Protein AF-A0A7S2CPC9-F1 (afdb_monomer)

Secondary structure (DSSP, 8-state):
---HHHHHHHHHHTT-HHHHHHHHHT-PPSSTT-HHHHHHHHHHHHHHHHHHHHHTGGG--S--TT--HHHHHHHHHHHH-HHHHHT--HHHHHHHHHHHHHSSSEEEESS-TTSS-EEEE-HHHHHHHHHHHHHTT-HHHHHHHHHHHTSS-HHHHHHHGGGSPPP-

Sequence (168 aa):
CGTQEQYAMMACAAGNLSGYAQLKMLEKPRGEGNLLHRTIHELHHDMLAQYCFNMGHCADERVGEGMTLAQGEEMCDQEFGHQTWASFTEQDMEMARFLSGVDGTLKLNMLSPKGLASVKLGRPSAKVIGKMSCAEGHYHCDVYMCKANYCKDESYWKKYHHRLPKQP

Structure (mmCIF, N/CA/C/O backbone):
data_AF-A0A7S2CPC9-F1
#
_entry.id   AF-A0A7S2CPC9-F1
#
loop_
_atom_site.group_PDB
_atom_site.id
_atom_site.type_symbol
_atom_site.label_atom_id
_atom_site.label_alt_id
_atom_site.label_comp_id
_atom_site.label_asym_id
_atom_site.label_entity_id
_atom_site.label_seq_id
_atom_site.pdbx_PDB_ins_code
_atom_site.Cartn_x
_atom_site.Cartn_y
_atom_site.Cartn_z
_atom_site.occupancy
_atom_site.B_iso_or_equiv
_atom_site.auth_seq_id
_atom_site.auth_comp_id
_atom_site.auth_asym_id
_atom_site.auth_atom_id
_atom_site.pdbx_PDB_model_num
ATOM 1 N N . CYS A 1 1 ? -19.745 2.747 -18.048 1.00 75.00 1 CYS A N 1
ATOM 2 C CA . CYS A 1 1 ? -18.681 1.725 -17.958 1.00 75.00 1 CYS A CA 1
ATOM 3 C C . CYS A 1 1 ? -17.729 2.121 -16.840 1.00 75.00 1 CYS A C 1
ATOM 5 O O . CYS A 1 1 ? -17.350 3.287 -16.821 1.00 75.00 1 CYS A O 1
ATOM 7 N N . GLY A 1 2 ? -17.399 1.211 -15.919 1.00 83.62 2 GLY A N 1
ATOM 8 C CA . GLY A 1 2 ? -16.440 1.488 -14.844 1.00 83.62 2 GLY A CA 1
ATOM 9 C C . GLY A 1 2 ? -14.982 1.412 -15.312 1.00 83.62 2 GLY A C 1
ATOM 10 O O . GLY A 1 2 ? -14.692 0.792 -16.339 1.00 83.62 2 GLY A O 1
ATOM 11 N N . THR A 1 3 ? -14.073 2.052 -14.577 1.00 88.94 3 THR A N 1
ATOM 12 C CA . THR A 1 3 ? -12.620 1.892 -14.730 1.00 88.94 3 THR A CA 1
ATOM 13 C C . THR A 1 3 ? -12.146 0.591 -14.077 1.00 88.94 3 THR A C 1
ATOM 15 O O . THR A 1 3 ? -12.840 0.013 -13.243 1.00 88.94 3 THR A O 1
ATOM 18 N N . GLN A 1 4 ? -10.947 0.125 -14.435 1.00 89.62 4 GLN A N 1
ATOM 19 C CA . GLN A 1 4 ? -10.331 -1.047 -13.804 1.00 89.62 4 GLN A CA 1
ATOM 20 C C . GLN A 1 4 ? -10.165 -0.867 -12.292 1.00 89.62 4 GLN A C 1
ATOM 22 O O . GLN A 1 4 ? -10.486 -1.781 -11.538 1.00 89.62 4 GLN A O 1
ATOM 27 N N . GLU A 1 5 ? -9.787 0.338 -11.862 1.00 89.38 5 GLU A N 1
ATOM 28 C CA . GLU A 1 5 ? -9.743 0.706 -10.447 1.00 89.38 5 GLU A CA 1
ATOM 29 C C . GLU A 1 5 ? -11.108 0.546 -9.774 1.00 89.38 5 GLU A C 1
ATOM 31 O O . GLU A 1 5 ? -11.216 -0.092 -8.733 1.00 89.38 5 GLU A O 1
ATOM 36 N N . GLN A 1 6 ? -12.182 1.041 -10.398 1.00 92.69 6 GLN A N 1
ATOM 37 C CA . GLN A 1 6 ? -13.534 0.886 -9.856 1.00 92.69 6 GLN A CA 1
ATOM 38 C C . GLN A 1 6 ? -13.932 -0.590 -9.737 1.00 92.69 6 GLN A C 1
ATOM 40 O O . GLN A 1 6 ? -14.548 -0.973 -8.745 1.00 92.69 6 GLN A O 1
ATOM 45 N N . TYR A 1 7 ? -13.564 -1.438 -10.704 1.00 95.38 7 TYR A N 1
ATOM 46 C CA . TYR A 1 7 ? -13.812 -2.880 -10.604 1.00 95.38 7 TYR A CA 1
ATOM 47 C C . TYR A 1 7 ? -13.001 -3.542 -9.491 1.00 95.38 7 TYR A C 1
ATOM 49 O O . TYR A 1 7 ? -13.546 -4.389 -8.785 1.00 95.38 7 TYR A O 1
ATOM 57 N N . ALA A 1 8 ? -11.739 -3.146 -9.301 1.00 95.56 8 ALA A N 1
ATOM 58 C CA . ALA A 1 8 ? -10.935 -3.629 -8.186 1.00 95.56 8 ALA A CA 1
ATOM 59 C C . ALA A 1 8 ? -11.602 -3.253 -6.856 1.00 95.56 8 ALA A C 1
ATOM 61 O O . ALA A 1 8 ? -11.873 -4.131 -6.039 1.00 95.56 8 ALA A O 1
ATOM 62 N N . MET A 1 9 ? -11.965 -1.982 -6.674 1.00 95.44 9 MET A N 1
ATOM 63 C CA . MET A 1 9 ? -12.617 -1.498 -5.452 1.00 95.44 9 MET A CA 1
ATOM 64 C C . MET A 1 9 ? -13.954 -2.198 -5.183 1.00 95.44 9 MET A C 1
ATOM 66 O O . MET A 1 9 ? -14.235 -2.567 -4.047 1.00 95.44 9 MET A O 1
ATOM 70 N N . MET A 1 10 ? -14.751 -2.476 -6.218 1.00 96.12 10 MET A N 1
ATOM 71 C CA . MET A 1 10 ? -15.973 -3.276 -6.066 1.00 96.12 10 MET A CA 1
ATOM 72 C C . MET A 1 10 ? -15.681 -4.723 -5.644 1.00 96.12 10 MET A C 1
ATOM 74 O O . MET A 1 10 ? -16.416 -5.269 -4.824 1.00 96.12 10 MET A O 1
ATOM 78 N N . ALA A 1 11 ? -14.616 -5.347 -6.161 1.00 97.25 11 ALA A N 1
ATOM 79 C CA . ALA A 1 11 ? -14.205 -6.683 -5.727 1.00 97.25 11 ALA A CA 1
ATOM 80 C C . ALA A 1 11 ? -13.770 -6.687 -4.253 1.00 97.25 11 ALA A C 1
ATOM 82 O O . ALA A 1 11 ? -14.206 -7.549 -3.492 1.00 97.25 11 ALA A O 1
ATOM 83 N N . CYS A 1 12 ? -12.989 -5.685 -3.846 1.00 97.81 12 CYS A N 1
ATOM 84 C CA . CYS A 1 12 ? -12.591 -5.456 -2.459 1.00 97.81 12 CYS A CA 1
ATOM 85 C C . CYS A 1 12 ? -13.812 -5.306 -1.535 1.00 97.81 12 CYS A C 1
ATOM 87 O O . CYS A 1 12 ? -13.959 -6.065 -0.583 1.00 97.81 12 CYS A O 1
ATOM 89 N N . ALA A 1 13 ? -14.751 -4.416 -1.875 1.00 96.56 13 ALA A N 1
ATOM 90 C CA . ALA A 1 13 ? -15.971 -4.196 -1.094 1.00 96.56 13 ALA A CA 1
ATOM 91 C C . ALA A 1 13 ? -16.872 -5.443 -1.000 1.00 96.56 13 ALA A C 1
ATOM 93 O O . ALA A 1 13 ? -17.597 -5.613 -0.021 1.00 96.56 13 ALA A O 1
ATOM 94 N N . ALA A 1 14 ? -16.820 -6.328 -1.999 1.00 97.12 14 ALA A N 1
ATOM 95 C CA . ALA A 1 14 ? -17.521 -7.611 -1.994 1.00 97.12 14 ALA A CA 1
ATOM 96 C C . ALA A 1 14 ? -16.785 -8.721 -1.210 1.00 97.12 14 ALA A C 1
ATOM 98 O O . ALA A 1 14 ? -17.246 -9.862 -1.205 1.00 97.12 14 ALA A O 1
ATOM 99 N N . GLY A 1 15 ? -15.636 -8.423 -0.592 1.00 96.94 15 GLY A N 1
ATOM 100 C CA . GLY A 1 15 ? -14.794 -9.392 0.116 1.00 96.94 15 GLY A CA 1
ATOM 101 C C . GLY A 1 15 ? -14.006 -10.337 -0.800 1.00 96.94 15 GLY A C 1
ATOM 102 O O . GLY A 1 15 ? -13.423 -11.307 -0.320 1.00 96.94 15 GLY A O 1
ATOM 103 N N . ASN A 1 16 ? -13.978 -10.074 -2.112 1.00 98.06 16 ASN A N 1
ATOM 104 C CA . ASN A 1 16 ? -13.206 -10.830 -3.100 1.00 98.06 16 ASN A CA 1
ATOM 105 C C . ASN A 1 16 ? -11.793 -10.234 -3.226 1.00 98.06 16 ASN A C 1
ATOM 107 O O . ASN A 1 16 ? -11.491 -9.468 -4.153 1.00 98.06 16 ASN A O 1
ATOM 111 N N . LEU A 1 17 ? -10.926 -10.569 -2.267 1.00 97.75 17 LEU A N 1
ATOM 112 C CA . LEU A 1 17 ? -9.604 -9.951 -2.139 1.00 97.75 17 LEU A CA 1
ATOM 113 C C . LEU A 1 17 ? -8.627 -10.437 -3.214 1.00 97.75 17 LEU A C 1
ATOM 115 O O . LEU A 1 17 ? -7.820 -9.651 -3.719 1.00 97.75 17 LEU A O 1
ATOM 119 N N . SER A 1 18 ? -8.721 -11.702 -3.628 1.00 97.81 18 SER A N 1
ATOM 120 C CA . SER A 1 18 ? -7.983 -12.204 -4.794 1.00 97.81 18 SER A CA 1
ATOM 121 C C . SER A 1 18 ? -8.404 -11.506 -6.081 1.00 97.81 18 SER A C 1
ATOM 123 O O . SER A 1 18 ? -7.534 -11.155 -6.878 1.00 97.81 18 SER A O 1
ATOM 125 N N . GLY A 1 19 ? -9.699 -11.239 -6.266 1.00 97.38 19 GLY A N 1
ATOM 126 C CA . GLY A 1 19 ? -10.206 -10.445 -7.384 1.00 97.38 19 GLY A CA 1
ATOM 127 C C . GLY A 1 19 ? -9.632 -9.028 -7.395 1.00 97.38 19 GLY A C 1
ATOM 128 O O . GLY A 1 19 ? -9.135 -8.586 -8.432 1.00 97.38 19 GLY A O 1
ATOM 129 N N . TYR A 1 20 ? -9.614 -8.347 -6.241 1.00 97.00 20 TYR A N 1
ATOM 130 C CA . TYR A 1 20 ? -8.941 -7.050 -6.090 1.00 97.00 20 TYR A CA 1
ATOM 131 C C . TYR A 1 20 ? -7.464 -7.137 -6.498 1.00 97.00 20 TYR A C 1
ATOM 133 O O . TYR A 1 20 ? -7.011 -6.390 -7.366 1.00 97.00 20 TYR A O 1
ATOM 141 N N . ALA A 1 21 ? -6.724 -8.094 -5.929 1.00 96.31 21 ALA A N 1
ATOM 142 C CA . ALA A 1 21 ? -5.299 -8.263 -6.188 1.00 96.31 21 ALA A CA 1
ATOM 143 C C . ALA A 1 21 ? -4.999 -8.537 -7.670 1.00 96.31 21 ALA A C 1
ATOM 145 O O . ALA A 1 21 ? -4.066 -7.957 -8.222 1.00 96.31 21 ALA A O 1
ATOM 146 N N . GLN A 1 22 ? -5.797 -9.378 -8.332 1.00 95.12 22 GLN A N 1
ATOM 147 C CA . GLN A 1 22 ? -5.655 -9.656 -9.763 1.00 95.12 22 GLN A CA 1
ATOM 148 C C . GLN A 1 22 ? -5.944 -8.413 -10.605 1.00 95.12 22 GLN A C 1
ATOM 150 O O . GLN A 1 22 ? -5.154 -8.073 -11.482 1.00 95.12 22 GLN A O 1
ATOM 155 N N . LEU A 1 23 ? -7.043 -7.704 -10.329 1.00 94.44 23 LEU A N 1
ATOM 156 C CA . LEU A 1 23 ? -7.428 -6.518 -11.093 1.00 94.44 23 LEU A CA 1
ATOM 157 C C . LEU A 1 23 ? -6.398 -5.391 -10.968 1.00 94.44 23 LEU A C 1
ATOM 159 O O . LEU A 1 23 ? -6.105 -4.753 -11.975 1.00 94.44 23 LEU A O 1
ATOM 163 N N . LYS A 1 24 ? -5.789 -5.191 -9.793 1.00 92.25 24 LYS A N 1
ATOM 164 C CA . LYS A 1 24 ? -4.705 -4.208 -9.613 1.00 92.25 24 LYS A CA 1
ATOM 165 C C . LYS A 1 24 ? -3.430 -4.591 -10.374 1.00 92.25 24 LYS A C 1
ATOM 167 O O . LYS A 1 24 ? -2.756 -3.720 -10.906 1.00 92.25 24 LYS A O 1
ATOM 172 N N . MET A 1 25 ? -3.111 -5.883 -10.480 1.00 89.44 25 MET A N 1
ATOM 173 C CA . MET A 1 25 ? -1.917 -6.351 -11.207 1.00 89.44 25 MET A CA 1
ATOM 174 C C . MET A 1 25 ? -2.108 -6.431 -12.724 1.00 89.44 25 MET A C 1
ATOM 176 O O . MET A 1 25 ? -1.136 -6.408 -13.473 1.00 89.44 25 MET A O 1
ATOM 180 N N . LEU A 1 26 ? -3.352 -6.532 -13.189 1.00 86.81 26 LEU A N 1
ATOM 181 C CA . LEU A 1 26 ? -3.689 -6.524 -14.611 1.00 86.81 26 LEU A CA 1
ATOM 182 C C . LEU A 1 26 ? -3.733 -5.111 -15.201 1.00 86.81 26 LEU A C 1
ATOM 184 O O . LEU A 1 26 ? -4.070 -4.970 -16.379 1.00 86.81 26 LEU A O 1
ATOM 188 N N . GLU A 1 27 ? -3.499 -4.059 -14.410 1.00 78.69 27 GLU A N 1
ATOM 189 C CA . GLU A 1 27 ? -3.591 -2.679 -14.884 1.00 78.69 27 GLU A CA 1
ATOM 190 C C . GLU A 1 27 ? -2.439 -2.385 -15.843 1.00 78.69 27 GLU A C 1
ATOM 192 O O . GLU A 1 27 ? -1.339 -1.984 -15.471 1.00 78.69 27 GLU A O 1
ATOM 197 N N . LYS A 1 28 ? -2.697 -2.618 -17.129 1.00 69.06 28 LYS A N 1
ATOM 198 C CA . LYS A 1 28 ? -1.735 -2.313 -18.175 1.00 69.06 28 LYS A CA 1
ATOM 199 C C . LYS A 1 28 ? -1.715 -0.808 -18.433 1.00 69.06 28 LYS A C 1
ATOM 201 O O . LYS A 1 28 ? -2.781 -0.196 -18.564 1.00 69.06 28 LYS A O 1
ATOM 206 N N . PRO A 1 29 ? -0.536 -0.193 -18.607 1.00 64.62 29 PRO A N 1
ATOM 207 C CA . PRO A 1 29 ? -0.471 1.210 -18.973 1.00 64.62 29 PRO A CA 1
ATOM 208 C C . PRO A 1 29 ? -1.126 1.413 -20.347 1.00 64.62 29 PRO A C 1
ATOM 210 O O . PRO A 1 29 ? -0.844 0.680 -21.300 1.00 64.62 29 PRO A O 1
ATOM 213 N N . ARG A 1 30 ? -1.998 2.423 -20.475 1.00 58.91 30 ARG A N 1
ATOM 214 C CA . ARG A 1 30 ? -2.554 2.817 -21.781 1.00 58.91 30 ARG A CA 1
ATOM 215 C C . ARG A 1 30 ? -1.400 3.228 -22.699 1.00 58.91 30 ARG A C 1
ATOM 217 O O . ARG A 1 30 ? -0.689 4.166 -22.379 1.00 58.91 30 ARG A O 1
ATOM 224 N N . GLY A 1 31 ? -1.226 2.557 -23.838 1.00 59.69 31 GLY A N 1
ATOM 225 C CA . GLY A 1 31 ? -0.127 2.844 -24.773 1.00 59.69 31 GLY A CA 1
ATOM 226 C C . GLY A 1 31 ? 1.031 1.845 -24.706 1.00 59.69 31 GLY A C 1
ATOM 227 O O . GLY A 1 31 ? 2.199 2.244 -24.679 1.00 59.69 31 GLY A O 1
ATOM 228 N N . GLU A 1 32 ? 0.707 0.546 -24.690 1.00 54.94 32 GLU A N 1
ATOM 229 C CA . GLU A 1 32 ? 1.673 -0.545 -24.855 1.00 54.94 32 GLU A CA 1
ATOM 230 C C . GLU A 1 32 ? 2.595 -0.262 -26.059 1.00 54.94 32 GLU A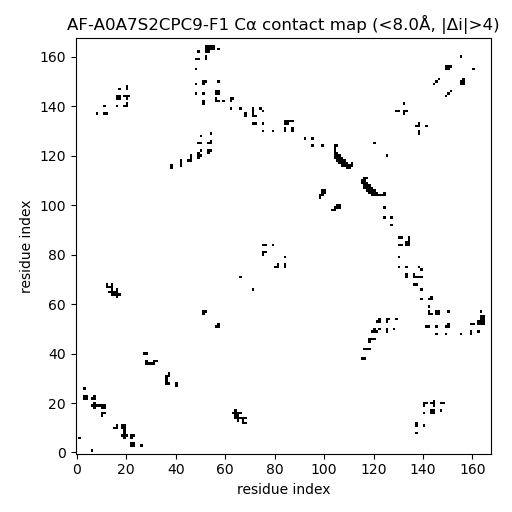 C 1
ATOM 232 O O . GLU A 1 32 ? 2.158 -0.240 -27.205 1.00 54.94 32 GLU A O 1
ATOM 237 N N . GLY A 1 33 ? 3.879 0.001 -25.793 1.00 66.06 33 GLY A N 1
ATOM 238 C CA . GLY A 1 33 ? 4.897 0.235 -26.828 1.00 66.06 33 GLY A CA 1
ATOM 239 C C . GLY A 1 33 ? 5.803 1.442 -26.583 1.00 66.06 33 GLY A C 1
ATOM 240 O O . GLY A 1 33 ? 6.933 1.451 -27.063 1.00 66.06 33 GLY A O 1
ATOM 241 N N . ASN A 1 34 ? 5.369 2.424 -25.787 1.00 78.31 34 ASN A N 1
ATOM 242 C CA . ASN A 1 34 ? 6.217 3.558 -25.413 1.00 78.31 34 ASN A CA 1
ATOM 243 C C . ASN A 1 34 ? 7.101 3.208 -24.199 1.00 78.31 34 ASN A C 1
ATOM 245 O O . ASN A 1 34 ? 6.599 2.762 -23.165 1.00 78.31 34 ASN A O 1
ATOM 249 N N . LEU A 1 35 ? 8.410 3.461 -24.312 1.00 80.56 35 LEU A N 1
ATOM 250 C CA . LEU A 1 35 ? 9.392 3.308 -23.234 1.00 80.56 35 LEU A CA 1
ATOM 251 C C . LEU A 1 35 ? 8.962 4.023 -21.943 1.00 80.56 35 LEU A C 1
ATOM 253 O O . LEU A 1 35 ? 9.034 3.430 -20.872 1.00 80.56 35 LEU A O 1
ATOM 257 N N . LEU A 1 36 ? 8.431 5.246 -22.047 1.00 79.38 36 LEU A N 1
ATOM 258 C CA . LEU A 1 36 ? 7.975 6.031 -20.898 1.00 79.38 36 LEU A CA 1
ATOM 259 C C . LEU A 1 36 ? 6.864 5.318 -20.113 1.00 79.38 36 LEU A C 1
ATOM 261 O O . LEU A 1 36 ? 6.893 5.299 -18.887 1.00 79.38 36 LEU A O 1
ATOM 265 N N . HIS A 1 37 ? 5.912 4.693 -20.809 1.00 79.25 37 HIS A N 1
ATOM 266 C CA . HIS A 1 37 ? 4.812 3.972 -20.163 1.00 79.25 37 HIS A CA 1
ATOM 267 C C . HIS A 1 37 ? 5.307 2.728 -19.423 1.00 79.25 37 HIS A C 1
ATOM 269 O O . HIS A 1 37 ? 4.849 2.456 -18.315 1.00 79.25 37 HIS A O 1
ATOM 275 N N . ARG A 1 38 ? 6.281 2.007 -19.995 1.00 79.44 38 ARG A N 1
ATOM 276 C CA . ARG A 1 38 ? 6.925 0.872 -19.316 1.00 79.44 38 ARG A CA 1
ATOM 277 C C . ARG A 1 38 ? 7.672 1.325 -18.067 1.00 79.44 38 ARG A C 1
ATOM 279 O O . ARG A 1 38 ? 7.490 0.732 -17.012 1.00 79.44 38 ARG A O 1
ATOM 286 N N . THR A 1 39 ? 8.436 2.412 -18.161 1.00 82.00 39 THR A N 1
ATOM 287 C CA . THR A 1 39 ? 9.159 2.967 -17.010 1.00 82.00 39 THR A CA 1
ATOM 288 C C . THR A 1 39 ? 8.207 3.407 -15.898 1.00 82.00 39 THR A C 1
ATOM 290 O O . THR A 1 39 ? 8.446 3.085 -14.740 1.00 82.00 39 THR A O 1
ATOM 293 N N . ILE A 1 40 ? 7.108 4.097 -16.218 1.00 82.62 40 ILE A N 1
ATOM 294 C CA . ILE A 1 40 ? 6.112 4.505 -15.212 1.00 82.62 40 ILE A CA 1
ATOM 295 C C . ILE A 1 40 ? 5.478 3.282 -14.538 1.00 82.62 40 ILE A C 1
ATOM 297 O O . ILE A 1 40 ? 5.322 3.270 -13.320 1.00 82.62 40 ILE A O 1
ATOM 301 N N . HIS A 1 41 ? 5.158 2.244 -15.309 1.00 84.06 41 HIS A N 1
ATOM 302 C CA . HIS A 1 41 ? 4.603 1.000 -14.781 1.00 84.06 41 HIS A CA 1
ATOM 303 C C . HIS A 1 41 ? 5.585 0.274 -13.843 1.00 84.06 41 HIS A C 1
ATOM 305 O O . HIS A 1 41 ? 5.213 -0.130 -12.743 1.00 84.06 41 HIS A O 1
ATOM 311 N N . GLU A 1 42 ? 6.862 0.169 -14.219 1.00 85.81 42 GLU A N 1
ATOM 312 C CA . GLU A 1 42 ? 7.903 -0.401 -13.351 1.00 85.81 42 GLU A CA 1
ATOM 313 C C . GLU A 1 42 ? 8.077 0.401 -12.055 1.00 85.81 42 GLU A C 1
ATOM 315 O O . GLU A 1 42 ? 8.149 -0.181 -10.973 1.00 85.81 42 GLU A O 1
ATOM 320 N N . LEU A 1 43 ? 8.090 1.736 -12.144 1.00 86.31 43 LEU A N 1
ATOM 321 C CA . LEU A 1 43 ? 8.138 2.612 -10.973 1.00 86.31 43 LEU A CA 1
ATOM 322 C C . LEU A 1 43 ? 6.925 2.412 -10.066 1.00 86.31 43 LEU A C 1
ATOM 324 O O . LEU A 1 43 ? 7.075 2.390 -8.847 1.00 86.31 43 LEU A O 1
ATOM 328 N N . HIS A 1 44 ? 5.737 2.252 -10.645 1.00 87.44 44 HIS A N 1
ATOM 329 C CA . HIS A 1 44 ? 4.518 2.013 -9.886 1.00 87.44 44 HIS A CA 1
ATOM 330 C C . HIS A 1 44 ? 4.618 0.724 -9.060 1.00 87.44 44 HIS A C 1
ATOM 332 O O . HIS A 1 44 ? 4.429 0.766 -7.843 1.00 87.44 44 HIS A O 1
ATOM 338 N N . HIS A 1 45 ? 5.019 -0.394 -9.673 1.00 91.19 45 HIS A N 1
ATOM 339 C CA . HIS A 1 45 ? 5.231 -1.647 -8.942 1.00 91.19 45 HIS A CA 1
ATOM 340 C C . HIS A 1 45 ? 6.351 -1.542 -7.901 1.00 91.19 45 HIS A C 1
ATOM 342 O O . HIS A 1 45 ? 6.228 -2.079 -6.801 1.00 91.19 45 HIS A O 1
ATOM 348 N N . ASP A 1 46 ? 7.433 -0.823 -8.205 1.00 91.94 46 ASP A N 1
ATOM 349 C CA . ASP A 1 46 ? 8.530 -0.622 -7.257 1.00 91.94 46 ASP A CA 1
ATOM 350 C C . ASP A 1 46 ? 8.110 0.228 -6.045 1.00 91.94 46 ASP A C 1
ATOM 352 O O . ASP A 1 46 ? 8.593 0.016 -4.929 1.00 91.94 46 ASP A O 1
ATOM 356 N N . MET A 1 47 ? 7.192 1.177 -6.244 1.00 92.25 47 MET A N 1
ATOM 357 C CA . MET A 1 47 ? 6.577 1.961 -5.175 1.00 92.25 47 MET A CA 1
ATOM 358 C C . MET A 1 47 ? 5.613 1.111 -4.339 1.00 92.25 47 MET A C 1
ATOM 360 O O . MET A 1 47 ? 5.704 1.147 -3.111 1.00 92.25 47 MET A O 1
ATOM 364 N N . LEU A 1 48 ? 4.737 0.323 -4.979 1.00 94.25 48 LEU A N 1
ATOM 365 C CA . LEU A 1 48 ? 3.802 -0.575 -4.292 1.00 94.25 48 LEU A CA 1
ATOM 366 C C . LEU A 1 48 ? 4.537 -1.625 -3.457 1.00 94.25 48 LEU A C 1
ATOM 368 O O . LEU A 1 48 ? 4.206 -1.814 -2.290 1.00 94.25 48 LEU A O 1
ATOM 372 N N . ALA A 1 49 ? 5.596 -2.234 -3.994 1.00 96.44 49 ALA A N 1
ATOM 373 C CA . ALA A 1 49 ? 6.434 -3.148 -3.229 1.00 96.44 49 ALA A CA 1
ATOM 374 C C . ALA A 1 49 ? 7.014 -2.446 -1.990 1.00 96.44 49 ALA A C 1
ATOM 376 O O . ALA A 1 49 ? 6.881 -2.939 -0.871 1.00 96.44 49 ALA A O 1
ATOM 377 N N . GLN A 1 50 ? 7.602 -1.254 -2.146 1.00 96.06 50 GLN A N 1
ATOM 378 C CA . GLN A 1 50 ? 8.110 -0.497 -0.997 1.00 96.06 50 GLN A CA 1
ATOM 379 C C . GLN A 1 50 ? 7.021 -0.195 0.036 1.00 96.06 50 GLN A C 1
ATOM 381 O O . GLN A 1 50 ? 7.304 -0.290 1.228 1.00 96.06 50 GLN A O 1
ATOM 386 N N . TYR A 1 51 ? 5.800 0.136 -0.390 1.00 96.12 51 TYR A N 1
ATOM 387 C CA . TYR A 1 51 ? 4.648 0.314 0.495 1.00 96.12 51 TYR A CA 1
ATOM 388 C C . TYR A 1 51 ? 4.350 -0.969 1.284 1.00 96.12 51 TYR A C 1
ATOM 390 O O . TYR A 1 51 ? 4.369 -0.924 2.515 1.00 96.12 51 TYR A O 1
ATOM 398 N N . CYS A 1 52 ? 4.227 -2.116 0.605 1.00 97.75 52 CYS A N 1
ATOM 399 C CA . CYS A 1 52 ? 3.987 -3.422 1.227 1.00 97.75 52 CYS A CA 1
ATOM 400 C C . CYS A 1 52 ? 5.008 -3.759 2.326 1.00 97.75 52 CYS A C 1
ATOM 402 O O . CYS A 1 52 ? 4.640 -4.147 3.435 1.00 97.75 52 CYS A O 1
ATOM 404 N N . PHE A 1 53 ? 6.304 -3.594 2.040 1.00 97.62 53 PHE A N 1
ATOM 405 C CA . PHE A 1 53 ? 7.362 -3.917 3.001 1.00 97.62 53 PHE A CA 1
ATOM 406 C C . PHE A 1 53 ? 7.495 -2.867 4.112 1.00 97.62 53 PHE A C 1
ATOM 408 O O . PHE A 1 53 ? 7.742 -3.229 5.259 1.00 97.62 53 PHE A O 1
ATOM 415 N N . ASN A 1 54 ? 7.322 -1.575 3.813 1.00 96.00 54 ASN A N 1
ATOM 416 C CA . ASN A 1 54 ? 7.409 -0.516 4.825 1.00 96.00 54 ASN A CA 1
ATOM 417 C C . ASN A 1 54 ? 6.255 -0.562 5.833 1.00 96.00 54 ASN A C 1
ATOM 419 O O . ASN A 1 54 ? 6.472 -0.201 6.990 1.00 96.00 54 ASN A O 1
ATOM 423 N N . MET A 1 55 ? 5.062 -0.972 5.392 1.00 96.12 55 MET A N 1
ATOM 424 C CA . MET A 1 55 ? 3.886 -1.112 6.251 1.00 96.12 55 MET A CA 1
ATOM 425 C C . MET A 1 55 ? 3.830 -2.443 7.000 1.00 96.12 55 MET A C 1
ATOM 427 O O . MET A 1 55 ? 3.035 -2.586 7.916 1.00 96.12 55 MET A O 1
ATOM 431 N N . GLY A 1 56 ? 4.691 -3.406 6.662 1.00 96.88 56 GLY A N 1
ATOM 432 C CA . GLY A 1 56 ? 4.697 -4.709 7.328 1.00 96.88 56 GLY A CA 1
ATOM 433 C C . GLY A 1 56 ? 3.622 -5.679 6.833 1.00 96.88 56 GLY A C 1
ATOM 434 O O . GLY A 1 56 ? 3.459 -6.737 7.432 1.00 96.88 56 GLY A O 1
ATOM 435 N N . HIS A 1 57 ? 2.961 -5.392 5.707 1.00 97.50 57 HIS A N 1
ATOM 436 C CA . HIS A 1 57 ? 1.871 -6.208 5.149 1.00 97.50 57 HIS A CA 1
ATOM 437 C C . HIS A 1 57 ? 2.268 -7.669 4.904 1.00 97.50 57 HIS A C 1
ATOM 439 O O . HIS A 1 57 ? 1.436 -8.565 4.993 1.00 97.50 57 HIS A O 1
ATOM 445 N N . CYS A 1 58 ? 3.549 -7.937 4.633 1.00 96.44 58 CYS A N 1
ATOM 446 C CA . CYS A 1 58 ? 4.043 -9.302 4.430 1.00 96.44 58 CYS A CA 1
ATOM 447 C C . CYS A 1 58 ? 4.028 -10.181 5.687 1.00 96.44 58 CYS A C 1
ATOM 449 O O . CYS A 1 58 ? 4.077 -11.400 5.552 1.00 96.44 58 CYS A O 1
ATOM 451 N N . ALA A 1 59 ? 3.989 -9.580 6.878 1.00 95.06 59 ALA A N 1
ATOM 452 C CA . ALA A 1 59 ? 3.923 -10.286 8.156 1.00 95.06 59 ALA A CA 1
ATOM 453 C C . ALA A 1 59 ? 2.514 -10.247 8.779 1.00 95.06 59 ALA A C 1
ATOM 455 O O . ALA A 1 59 ? 2.322 -10.763 9.875 1.00 95.06 59 ALA A O 1
ATOM 456 N N . ASP A 1 60 ? 1.538 -9.630 8.106 1.00 94.81 60 ASP A N 1
ATOM 457 C CA . ASP A 1 60 ? 0.179 -9.496 8.623 1.00 94.81 60 ASP A CA 1
ATOM 458 C C . ASP A 1 60 ? -0.662 -10.740 8.299 1.00 94.81 60 ASP A C 1
ATOM 460 O O . ASP A 1 60 ? -1.019 -11.016 7.148 1.00 94.81 60 ASP A O 1
ATOM 464 N N . GLU A 1 61 ? -0.987 -11.517 9.327 1.00 95.19 61 GLU A N 1
ATOM 465 C CA . GLU A 1 61 ? -1.783 -12.741 9.207 1.00 95.19 61 GLU A CA 1
ATOM 466 C C . GLU A 1 61 ? -3.294 -12.510 9.347 1.00 95.19 61 GLU A C 1
ATOM 468 O O . GLU A 1 61 ? -4.064 -13.426 9.071 1.00 95.19 61 GLU A O 1
ATOM 473 N N . ARG A 1 62 ? -3.739 -11.292 9.695 1.00 95.44 62 ARG A N 1
ATOM 474 C CA . ARG A 1 62 ? -5.159 -10.983 9.955 1.00 95.44 62 ARG A CA 1
ATOM 475 C C . ARG A 1 62 ? -6.033 -11.077 8.703 1.00 95.44 62 ARG A C 1
ATOM 477 O O . ARG A 1 62 ? -7.241 -11.256 8.811 1.00 95.44 62 ARG A O 1
ATOM 484 N N . VAL A 1 63 ? -5.426 -10.948 7.521 1.00 96.19 63 VAL A N 1
ATOM 485 C CA . VAL A 1 63 ? -6.148 -10.802 6.251 1.00 96.19 63 VAL A CA 1
ATOM 486 C C . VAL A 1 63 ? -6.312 -12.111 5.491 1.00 96.19 63 VAL A C 1
ATOM 488 O O . VAL A 1 63 ? -5.324 -12.802 5.207 1.00 96.19 63 VAL A O 1
ATOM 491 N N . GLY A 1 64 ? -7.555 -12.368 5.067 1.00 94.44 64 GLY A N 1
ATOM 492 C CA . GLY A 1 64 ? -7.972 -13.491 4.227 1.00 94.44 64 GLY A CA 1
ATOM 493 C C . GLY A 1 64 ? -9.225 -13.180 3.395 1.00 94.44 64 GLY A C 1
ATOM 494 O O . GLY A 1 64 ? -9.824 -12.115 3.529 1.00 94.44 64 GLY A O 1
ATOM 495 N N . GLU A 1 65 ? -9.601 -14.109 2.512 1.00 96.50 65 GLU A N 1
ATOM 496 C CA . GLU A 1 65 ? -10.806 -13.991 1.673 1.00 96.50 65 GLU A CA 1
ATOM 497 C C . GLU A 1 65 ? -12.085 -13.830 2.503 1.00 96.50 65 GLU A C 1
ATOM 499 O O . GLU A 1 65 ? -12.197 -14.377 3.601 1.00 96.50 65 GLU A O 1
ATOM 504 N N . GLY A 1 66 ? -13.069 -13.114 1.952 1.00 95.38 66 GLY A N 1
ATOM 505 C CA . GLY A 1 66 ? -14.357 -12.880 2.607 1.00 95.38 66 GLY A CA 1
ATOM 506 C C . GLY A 1 66 ? -14.315 -11.862 3.748 1.00 95.38 66 GLY A C 1
ATOM 507 O O . GLY A 1 66 ? -15.333 -11.677 4.413 1.00 95.38 66 GLY A O 1
ATOM 508 N N . MET A 1 67 ? -13.176 -11.195 3.978 1.00 96.56 67 MET A N 1
ATOM 509 C CA . MET A 1 67 ? -13.119 -10.060 4.898 1.00 96.56 67 MET A CA 1
ATOM 510 C C . MET A 1 67 ? -14.105 -8.970 4.482 1.00 96.56 67 MET A C 1
ATOM 512 O O . MET A 1 67 ? -14.241 -8.631 3.308 1.00 96.56 67 MET A O 1
ATOM 516 N N . THR A 1 68 ? -14.773 -8.412 5.483 1.00 96.31 68 THR A N 1
ATOM 517 C CA . THR A 1 68 ? -15.728 -7.314 5.331 1.00 96.31 68 THR A CA 1
ATOM 518 C C . THR A 1 68 ? -15.049 -5.958 5.504 1.00 96.31 68 THR A C 1
ATOM 520 O O . THR A 1 68 ? -13.991 -5.856 6.129 1.00 96.31 68 THR A O 1
ATOM 523 N N . LEU A 1 69 ? -15.708 -4.895 5.030 1.00 95.81 69 LEU A N 1
ATOM 524 C CA . LEU A 1 69 ? -15.268 -3.514 5.262 1.00 95.81 69 LEU A CA 1
ATOM 525 C C . LEU A 1 69 ? -15.080 -3.213 6.756 1.00 95.81 69 LEU A C 1
ATOM 527 O O . LEU A 1 69 ? -14.052 -2.662 7.124 1.00 95.81 69 LEU A O 1
ATOM 531 N N . ALA A 1 70 ? -16.001 -3.660 7.616 1.00 97.50 70 ALA A N 1
ATOM 532 C CA . ALA A 1 70 ? -15.914 -3.452 9.064 1.00 97.50 70 ALA A CA 1
ATOM 533 C C . ALA A 1 70 ? -14.658 -4.099 9.681 1.00 97.50 70 ALA A C 1
ATOM 535 O O . ALA A 1 70 ? -13.967 -3.478 10.481 1.00 97.50 70 ALA A O 1
ATOM 536 N N . GLN A 1 71 ? -14.297 -5.316 9.260 1.00 97.50 71 GLN A N 1
ATOM 537 C CA . GLN A 1 71 ? -13.039 -5.944 9.692 1.00 97.50 71 GLN A CA 1
ATOM 538 C C . GLN A 1 71 ? -11.814 -5.188 9.157 1.00 97.50 71 GLN A C 1
ATOM 540 O O . GLN A 1 71 ? -10.778 -5.127 9.817 1.00 97.50 71 GLN A O 1
ATOM 545 N N . GLY A 1 72 ? -11.924 -4.597 7.965 1.00 97.06 72 GLY A N 1
ATOM 546 C CA . GLY A 1 72 ? -10.916 -3.685 7.432 1.00 97.06 72 GLY A CA 1
ATOM 547 C C . GLY A 1 72 ? -10.755 -2.414 8.273 1.00 97.06 72 GLY A C 1
ATOM 548 O O . GLY A 1 72 ? -9.625 -2.005 8.534 1.00 97.06 72 GLY A O 1
ATOM 549 N N . GLU A 1 73 ? -11.854 -1.822 8.743 1.00 97.81 73 GLU A N 1
ATOM 550 C CA . GLU A 1 73 ? -11.840 -0.660 9.643 1.00 97.81 73 GLU A CA 1
ATOM 551 C C . GLU A 1 73 ? -11.200 -1.000 10.995 1.00 97.81 73 GLU A C 1
ATOM 553 O O . GLU A 1 73 ? -10.366 -0.240 11.479 1.00 97.81 73 GLU A O 1
ATOM 558 N N . GLU A 1 74 ? -11.479 -2.179 11.560 1.00 98.19 74 GLU A N 1
ATOM 559 C CA . GLU A 1 74 ? -10.817 -2.644 12.788 1.00 98.19 74 GLU A CA 1
ATOM 560 C C . GLU A 1 74 ? -9.290 -2.738 12.622 1.00 98.19 74 GLU A C 1
ATOM 562 O O . GLU A 1 74 ? -8.534 -2.396 13.536 1.00 98.19 74 GLU A O 1
ATOM 567 N N . MET A 1 75 ? -8.805 -3.158 11.448 1.00 97.44 75 MET A N 1
ATOM 568 C CA . MET A 1 75 ? -7.367 -3.145 11.159 1.00 97.44 75 MET A CA 1
ATOM 569 C C . MET A 1 75 ? -6.804 -1.723 11.105 1.00 97.44 75 MET A C 1
ATOM 571 O O . MET A 1 75 ? -5.710 -1.475 11.617 1.00 97.44 75 MET A O 1
ATOM 575 N N . CYS A 1 76 ? -7.548 -0.797 10.505 1.00 97.88 76 CYS A N 1
ATOM 576 C CA . CYS A 1 76 ? -7.185 0.614 10.439 1.00 97.88 76 CYS A CA 1
ATOM 577 C C . CYS A 1 76 ? -7.150 1.268 11.825 1.00 97.88 76 CYS A C 1
ATOM 579 O O . CYS A 1 76 ? -6.226 2.027 12.131 1.00 97.88 76 CYS A O 1
ATOM 581 N N . ASP A 1 77 ? -8.099 0.923 12.693 1.00 98.00 77 ASP A N 1
ATOM 582 C CA . ASP A 1 77 ? -8.139 1.368 14.083 1.00 98.00 77 ASP A CA 1
ATOM 583 C C . ASP A 1 77 ? -6.927 0.870 14.869 1.00 98.00 77 ASP A C 1
ATOM 585 O O . ASP A 1 77 ? -6.326 1.639 15.619 1.00 98.00 77 ASP A O 1
ATOM 589 N N . GLN A 1 78 ? -6.526 -0.385 14.663 1.00 96.56 78 GLN A N 1
ATOM 590 C CA . GLN A 1 78 ? -5.344 -0.957 15.307 1.00 96.56 78 GLN A CA 1
ATOM 591 C C . GLN A 1 78 ? -4.039 -0.315 14.815 1.00 96.56 78 GLN A C 1
ATOM 593 O O . GLN A 1 78 ? -3.139 -0.075 15.618 1.00 96.56 78 GLN A O 1
ATOM 598 N N . GLU A 1 79 ? -3.925 -0.034 13.515 1.00 95.38 79 GLU A N 1
ATOM 599 C CA . GLU A 1 79 ? -2.684 0.486 12.924 1.00 95.38 79 GLU A CA 1
ATOM 600 C C . GLU A 1 79 ? -2.508 1.999 13.137 1.00 95.38 79 GLU A C 1
ATOM 602 O O . GLU A 1 79 ? -1.397 2.480 13.386 1.00 95.38 79 GLU A O 1
ATOM 607 N N . PHE A 1 80 ? -3.593 2.770 13.030 1.00 95.56 80 PHE A N 1
ATOM 608 C CA . PHE A 1 80 ? -3.534 4.235 13.001 1.00 95.56 80 PHE A CA 1
ATOM 609 C C . PHE A 1 80 ? -4.348 4.920 14.101 1.00 95.56 80 PHE A C 1
ATOM 611 O O . PHE A 1 80 ? -4.099 6.095 14.378 1.00 95.56 80 PHE A O 1
ATOM 618 N N . GLY A 1 81 ? -5.293 4.216 14.726 1.00 97.06 81 GLY A N 1
ATOM 619 C CA . GLY A 1 81 ? -6.295 4.796 15.616 1.00 97.06 81 GLY A CA 1
ATOM 620 C C . GLY A 1 81 ? -7.434 5.461 14.840 1.00 97.06 81 GLY A C 1
ATOM 621 O O . GLY A 1 81 ? -7.187 6.266 13.939 1.00 97.06 81 GLY A O 1
ATOM 622 N N . HIS A 1 82 ? -8.678 5.170 15.233 1.00 96.25 82 HIS A N 1
ATOM 623 C CA . HIS A 1 82 ? -9.892 5.565 14.506 1.00 96.25 82 HIS A CA 1
ATOM 624 C C . HIS A 1 82 ? -9.922 7.041 14.109 1.00 96.25 82 HIS A C 1
ATOM 626 O O . HIS A 1 82 ? -10.020 7.388 12.936 1.00 96.25 82 HIS A O 1
ATOM 632 N N . GLN A 1 83 ? -9.727 7.931 15.085 1.00 94.38 83 GLN A N 1
ATOM 633 C CA . GLN A 1 83 ? -9.767 9.375 14.849 1.00 94.38 83 GLN A CA 1
ATOM 634 C C . GLN A 1 83 ? -8.723 9.849 13.836 1.00 94.38 83 GLN A C 1
ATOM 636 O O . GLN A 1 83 ? -8.946 10.854 13.175 1.00 94.38 83 GLN A O 1
ATOM 641 N N . THR A 1 84 ? -7.597 9.151 13.699 1.00 92.31 84 THR A N 1
ATOM 642 C CA . THR A 1 84 ? -6.486 9.597 12.852 1.00 92.31 84 THR A CA 1
ATOM 643 C C . THR A 1 84 ? -6.709 9.270 11.381 1.00 92.31 84 THR A C 1
ATOM 645 O O . THR A 1 84 ? -6.303 10.053 10.527 1.00 92.31 84 THR A O 1
ATOM 648 N N . TRP A 1 85 ? -7.296 8.114 11.064 1.00 94.69 85 TRP A N 1
ATOM 649 C CA . TRP A 1 85 ? -7.555 7.737 9.672 1.00 94.69 85 TRP A CA 1
ATOM 650 C C . TRP A 1 85 ? -8.958 8.159 9.219 1.00 94.69 85 TRP A C 1
ATOM 652 O O . TRP A 1 85 ? -9.114 8.587 8.081 1.00 94.69 85 TRP A O 1
ATOM 662 N N . ALA A 1 86 ? -9.962 8.120 10.103 1.00 95.31 86 ALA A N 1
ATOM 663 C CA . ALA A 1 86 ? -11.341 8.462 9.748 1.00 95.31 86 ALA A CA 1
ATOM 664 C C . ALA A 1 86 ? -11.550 9.971 9.532 1.00 95.31 86 ALA A C 1
ATOM 666 O O . ALA A 1 86 ? -12.523 10.381 8.906 1.00 95.31 86 ALA A O 1
ATOM 667 N N . SER A 1 87 ? -10.637 10.807 10.039 1.00 92.25 87 SER A N 1
ATOM 668 C CA . SER A 1 87 ? -10.631 12.254 9.792 1.00 92.25 87 SER A CA 1
ATOM 669 C C . SER A 1 87 ? -9.658 12.683 8.692 1.00 92.25 87 SER A C 1
ATOM 671 O O . SER A 1 87 ? -9.410 13.874 8.547 1.00 92.25 87 SER A O 1
ATOM 673 N N . PHE A 1 88 ? -9.100 11.741 7.924 1.00 87.75 88 PHE A N 1
ATOM 674 C CA . PHE A 1 88 ? -8.123 12.052 6.885 1.00 87.75 88 PHE A CA 1
ATOM 675 C C . PHE A 1 88 ? -8.746 12.924 5.783 1.00 87.75 88 PHE A C 1
ATOM 677 O O . PHE A 1 88 ? -9.751 12.563 5.172 1.00 87.75 88 PHE A O 1
ATOM 684 N N . THR A 1 89 ? -8.142 14.083 5.535 1.00 85.50 89 THR A N 1
ATOM 685 C CA . THR A 1 89 ? -8.648 15.114 4.622 1.00 85.50 89 THR A CA 1
ATOM 686 C C . THR A 1 89 ? -7.747 15.319 3.402 1.00 85.50 89 THR A C 1
ATOM 688 O O . THR A 1 89 ? -6.609 14.850 3.333 1.00 85.50 89 THR A O 1
ATOM 691 N N . GLU A 1 90 ? -8.220 16.111 2.434 1.00 77.44 90 GLU A N 1
ATOM 692 C CA . GLU A 1 90 ? -7.375 16.579 1.328 1.00 77.44 90 GLU A CA 1
ATOM 693 C C . GLU A 1 90 ? -6.173 17.409 1.805 1.00 77.44 90 GLU A C 1
ATOM 695 O O . GLU A 1 90 ? -5.103 17.337 1.199 1.00 77.44 90 GLU A O 1
ATOM 700 N N . GLN A 1 91 ? -6.311 18.148 2.911 1.00 79.19 91 GLN A N 1
ATOM 701 C CA . GLN A 1 91 ? -5.202 18.904 3.500 1.00 79.19 91 GLN A CA 1
ATOM 702 C C . GLN A 1 91 ? -4.113 17.969 4.031 1.00 79.19 91 GLN A C 1
ATOM 704 O O . GLN A 1 91 ? -2.928 18.266 3.881 1.00 79.19 91 GLN A O 1
ATOM 709 N N . ASP A 1 92 ? -4.485 16.807 4.573 1.00 78.44 92 ASP A N 1
ATOM 710 C CA . ASP A 1 92 ? -3.523 15.783 4.991 1.00 78.44 92 ASP A CA 1
ATOM 711 C C . ASP A 1 92 ? -2.772 15.195 3.791 1.00 78.44 92 ASP A C 1
ATOM 713 O O . ASP A 1 92 ? -1.561 14.966 3.865 1.00 78.44 92 ASP A O 1
ATOM 717 N N . MET A 1 93 ? -3.453 15.015 2.652 1.00 72.06 93 MET A N 1
ATOM 718 C CA . MET A 1 93 ? -2.795 14.622 1.403 1.00 72.06 93 MET A CA 1
ATOM 719 C C . MET A 1 93 ? -1.834 15.694 0.889 1.00 72.06 93 MET A C 1
ATOM 721 O O . MET A 1 93 ? -0.725 15.371 0.459 1.00 72.06 93 MET A O 1
ATOM 725 N N . GLU A 1 94 ? -2.241 16.963 0.902 1.00 76.06 94 GLU A N 1
ATOM 726 C CA . GLU A 1 94 ? -1.398 18.072 0.454 1.00 76.06 94 GLU A CA 1
ATOM 727 C C . GLU A 1 94 ? -0.161 18.215 1.348 1.00 76.06 94 GLU A C 1
ATOM 729 O O . GLU A 1 94 ? 0.965 18.285 0.848 1.00 76.06 94 GLU A O 1
ATOM 734 N N . MET A 1 95 ? -0.351 18.127 2.666 1.00 71.00 95 MET A N 1
ATOM 735 C CA . MET A 1 95 ? 0.730 18.109 3.646 1.00 71.00 95 MET A CA 1
ATOM 736 C C . MET A 1 95 ? 1.665 16.919 3.423 1.00 71.00 95 MET A C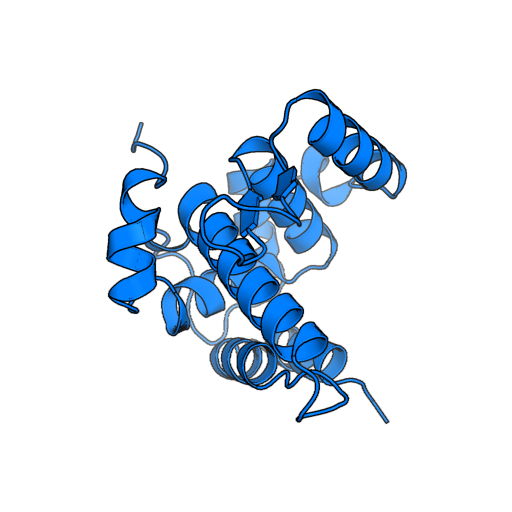 1
ATOM 738 O O . MET A 1 95 ? 2.884 17.075 3.446 1.00 71.00 95 MET A O 1
ATOM 742 N N . ALA A 1 96 ? 1.130 15.729 3.147 1.00 69.12 96 ALA A N 1
ATOM 743 C CA . ALA A 1 96 ? 1.954 14.563 2.866 1.00 69.12 96 ALA A CA 1
ATOM 744 C C . ALA A 1 96 ? 2.751 14.691 1.563 1.00 69.12 96 ALA A C 1
ATOM 746 O O . ALA A 1 96 ? 3.918 14.292 1.524 1.00 69.12 96 ALA A O 1
ATOM 747 N N . ARG A 1 97 ? 2.160 15.265 0.506 1.00 68.06 97 ARG A N 1
ATOM 748 C CA . ARG A 1 97 ? 2.871 15.578 -0.746 1.00 68.06 97 ARG A CA 1
ATOM 749 C C . ARG A 1 97 ? 4.004 16.567 -0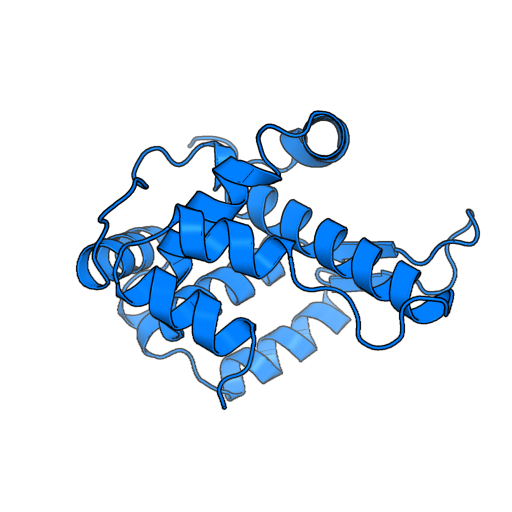.494 1.00 68.06 97 ARG A C 1
ATOM 751 O O . ARG A 1 97 ? 5.114 16.345 -0.974 1.00 68.06 97 ARG A O 1
ATOM 758 N N . PHE A 1 98 ? 3.733 17.611 0.286 1.00 67.31 98 PHE A N 1
ATOM 759 C CA . PHE A 1 98 ? 4.721 18.613 0.666 1.00 67.31 98 PHE A CA 1
ATOM 760 C C . PHE A 1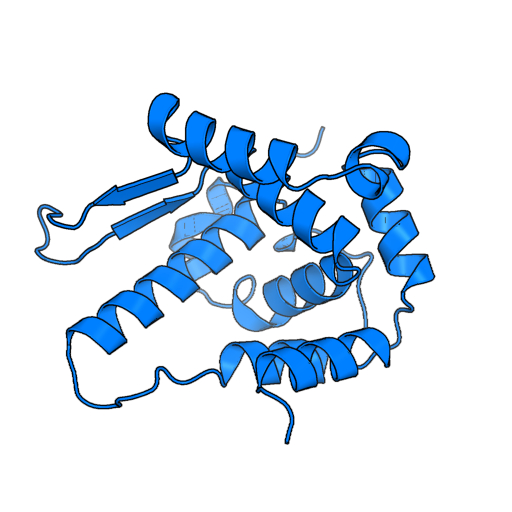 98 ? 5.870 17.995 1.475 1.00 67.31 98 PHE A C 1
ATOM 762 O O . PHE A 1 98 ? 7.029 18.094 1.071 1.00 67.31 98 PHE A O 1
ATOM 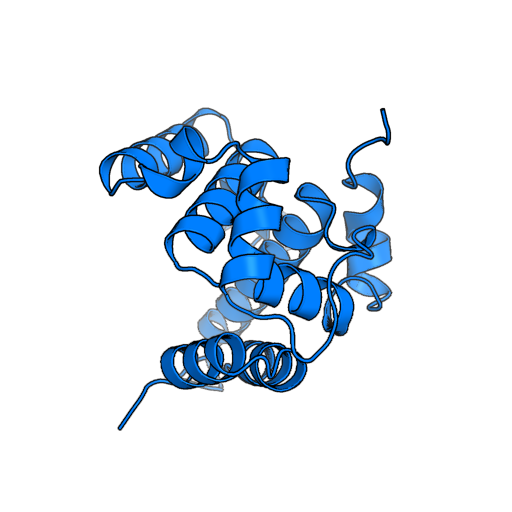769 N N . LEU A 1 99 ? 5.560 17.286 2.565 1.00 59.28 99 LEU A N 1
ATOM 770 C CA . LEU A 1 99 ? 6.558 16.655 3.431 1.00 59.28 99 LEU A CA 1
ATOM 771 C C . LEU A 1 99 ? 7.401 15.634 2.675 1.00 59.28 99 LEU A C 1
ATOM 773 O O . LEU A 1 99 ? 8.621 15.662 2.804 1.00 59.28 99 LEU A O 1
ATOM 777 N N . SER A 1 100 ? 6.779 14.830 1.809 1.00 61.31 100 SER A N 1
ATOM 778 C CA . SER A 1 100 ? 7.493 13.828 1.014 1.00 61.31 100 SER A CA 1
ATOM 779 C C . SER A 1 100 ? 8.555 14.436 0.085 1.00 61.31 100 SER A C 1
ATOM 781 O O . SER A 1 100 ? 9.546 13.769 -0.225 1.00 61.31 100 SER A O 1
ATOM 783 N N . GLY A 1 101 ? 8.377 15.697 -0.333 1.00 56.12 101 GLY A N 1
ATOM 784 C CA . GLY A 1 101 ? 9.362 16.460 -1.104 1.00 56.12 101 GLY A CA 1
ATOM 785 C C . GLY A 1 101 ? 10.485 17.079 -0.261 1.00 56.12 101 GLY A C 1
ATOM 786 O O . GLY A 1 101 ? 11.588 17.270 -0.773 1.00 56.12 101 GLY A O 1
ATOM 787 N N . VAL A 1 102 ? 10.240 17.358 1.024 1.00 51.69 102 VAL A N 1
ATOM 788 C CA . VAL A 1 102 ? 11.179 18.063 1.919 1.00 51.69 102 VAL A CA 1
ATOM 789 C C . VAL A 1 102 ? 12.037 17.095 2.742 1.00 51.69 102 VAL A C 1
ATOM 791 O O . VAL A 1 102 ? 13.234 17.322 2.907 1.00 51.69 102 VAL A O 1
ATOM 794 N N . ASP A 1 103 ? 11.468 15.987 3.222 1.00 52.19 103 ASP A N 1
ATOM 795 C CA . ASP A 1 103 ? 12.172 14.993 4.047 1.00 52.19 103 ASP A CA 1
ATOM 796 C C . ASP A 1 103 ? 12.815 13.855 3.222 1.00 52.19 103 ASP A C 1
ATOM 798 O O . ASP A 1 103 ? 13.574 13.026 3.737 1.00 52.19 103 ASP A O 1
ATOM 802 N N . GLY A 1 104 ? 12.549 13.819 1.912 1.00 54.00 104 GLY A N 1
ATOM 803 C CA . GLY A 1 104 ? 13.087 12.818 1.000 1.00 54.00 104 GLY A CA 1
ATOM 804 C C . GLY A 1 104 ? 12.506 11.416 1.197 1.00 54.00 104 GLY A C 1
ATOM 805 O O . GLY A 1 104 ? 13.174 10.429 0.852 1.00 54.00 104 GLY A O 1
ATOM 806 N N . THR A 1 105 ? 11.302 11.315 1.759 1.00 63.28 105 THR A N 1
ATOM 807 C CA . THR A 1 105 ? 10.582 10.051 1.933 1.00 63.28 105 THR A CA 1
ATOM 808 C C . THR A 1 105 ? 9.877 9.587 0.659 1.00 63.28 105 THR A C 1
ATOM 810 O O . THR A 1 105 ? 9.728 8.377 0.500 1.00 63.28 105 THR A O 1
ATOM 813 N N . LEU A 1 106 ? 9.595 10.479 -0.302 1.00 71.81 106 LEU A N 1
ATOM 814 C CA . LEU A 1 106 ? 9.319 10.123 -1.699 1.00 71.81 106 LEU A CA 1
ATOM 815 C C . LEU A 1 106 ? 10.363 10.770 -2.616 1.00 71.81 106 LEU A C 1
ATOM 817 O O . LEU A 1 106 ? 10.365 11.981 -2.810 1.00 71.81 106 LEU A O 1
ATOM 821 N N . LYS A 1 107 ? 11.260 9.976 -3.207 1.00 70.19 107 LYS A N 1
ATOM 822 C CA . LYS A 1 107 ? 12.243 10.481 -4.185 1.00 70.19 107 LYS A CA 1
ATOM 823 C C . LYS A 1 107 ? 11.997 9.874 -5.547 1.00 70.19 107 LYS A C 1
ATOM 825 O O . LYS A 1 107 ? 12.135 8.662 -5.690 1.00 70.19 107 LYS A O 1
ATOM 830 N N . LEU A 1 108 ? 11.704 10.716 -6.534 1.00 70.19 108 LEU A N 1
ATOM 831 C CA . LEU A 1 108 ? 11.695 10.342 -7.942 1.00 70.19 108 LEU A CA 1
ATOM 832 C C . LEU A 1 108 ? 13.007 10.811 -8.581 1.00 70.19 108 LEU A C 1
ATOM 834 O O . LEU A 1 108 ? 13.206 12.002 -8.806 1.00 70.19 108 LEU A O 1
ATOM 838 N N . ASN A 1 109 ? 13.909 9.879 -8.873 1.00 68.50 109 ASN A N 1
ATOM 839 C CA . ASN A 1 109 ? 15.121 10.183 -9.627 1.00 68.50 109 ASN A CA 1
ATOM 840 C C . ASN A 1 109 ? 14.879 9.821 -11.088 1.00 68.50 109 ASN A C 1
ATOM 842 O O . ASN A 1 109 ? 14.923 8.645 -11.440 1.00 68.50 109 ASN A O 1
ATOM 846 N N . MET A 1 110 ? 14.648 10.828 -11.931 1.00 66.69 110 MET A N 1
ATOM 847 C CA . MET A 1 110 ? 14.506 10.641 -13.383 1.00 66.69 110 MET A CA 1
ATOM 848 C C . MET A 1 110 ? 15.848 10.373 -14.082 1.00 66.69 110 MET A C 1
ATOM 850 O O . MET A 1 110 ? 15.879 9.858 -15.193 1.00 66.69 110 MET A O 1
ATOM 854 N N . LEU A 1 111 ? 16.960 10.693 -13.417 1.00 61.69 111 LEU A N 1
ATOM 855 C CA . LEU A 1 111 ? 18.325 10.491 -13.894 1.00 61.69 111 LEU A CA 1
ATOM 856 C C . LEU A 1 111 ? 19.076 9.655 -12.853 1.00 61.69 111 LEU A C 1
ATOM 858 O O . LEU A 1 111 ? 19.747 10.205 -11.980 1.00 61.69 111 LEU A O 1
ATOM 862 N N . SER A 1 112 ? 18.916 8.328 -12.876 1.00 56.78 112 SER A N 1
ATOM 863 C CA . SER A 1 112 ? 19.773 7.470 -12.048 1.00 56.78 112 SER A CA 1
ATOM 864 C C . SER A 1 112 ? 21.091 7.161 -12.768 1.00 56.78 112 SER A C 1
ATOM 866 O O . SER A 1 112 ? 21.125 7.129 -14.000 1.00 56.78 112 SER A O 1
ATOM 868 N N . PRO A 1 113 ? 22.173 6.847 -12.030 1.00 53.09 113 PRO A N 1
ATOM 869 C CA . PRO A 1 113 ? 23.461 6.457 -12.612 1.00 53.09 113 PRO A CA 1
ATOM 870 C C . PRO A 1 113 ? 23.394 5.233 -13.541 1.00 53.09 113 PRO A C 1
ATOM 872 O O . PRO A 1 113 ? 24.322 4.991 -14.303 1.00 53.09 113 PRO A O 1
ATOM 875 N N . LYS A 1 114 ? 22.306 4.451 -13.475 1.00 59.16 114 LYS A N 1
ATOM 876 C CA . LYS A 1 114 ? 22.054 3.288 -14.339 1.00 59.16 114 LYS A CA 1
ATOM 877 C C . LYS A 1 114 ? 21.191 3.620 -15.566 1.00 59.16 114 LYS A C 1
ATOM 879 O O . LYS A 1 114 ? 20.807 2.708 -16.287 1.00 59.16 114 LYS A O 1
ATOM 884 N N . GLY A 1 115 ? 20.836 4.890 -15.778 1.00 57.75 115 GLY A N 1
ATOM 885 C CA . GLY A 1 115 ? 19.991 5.341 -16.891 1.00 57.75 115 GLY A CA 1
ATOM 886 C C . GLY A 1 115 ? 18.495 5.031 -16.745 1.00 57.75 115 GLY A C 1
ATOM 887 O O . GLY A 1 115 ? 17.719 5.393 -17.621 1.00 57.75 115 GLY A O 1
ATOM 888 N N . LEU A 1 116 ? 18.073 4.393 -15.649 1.00 66.31 116 LEU A N 1
ATOM 889 C CA . LEU A 1 116 ? 16.671 4.065 -15.365 1.00 66.31 116 LEU A CA 1
ATOM 890 C C . LEU A 1 116 ? 16.115 4.985 -14.282 1.00 66.31 116 LEU A C 1
ATOM 892 O O . LEU A 1 116 ? 16.812 5.261 -13.302 1.00 66.31 116 LEU A O 1
ATOM 896 N N . ALA A 1 117 ? 14.871 5.438 -14.429 1.00 79.19 117 ALA A N 1
ATOM 897 C CA . ALA A 1 117 ? 14.205 6.180 -13.368 1.00 79.19 117 ALA A CA 1
ATOM 898 C C . ALA A 1 117 ? 14.041 5.291 -12.121 1.00 79.19 117 ALA A C 1
ATOM 900 O O . ALA A 1 117 ? 13.858 4.079 -12.232 1.00 79.19 117 ALA A O 1
ATOM 901 N N . SER A 1 118 ? 14.105 5.875 -10.923 1.00 81.12 118 SER A N 1
ATOM 902 C CA . SER A 1 118 ? 13.887 5.139 -9.669 1.00 81.12 118 SER A CA 1
ATOM 903 C C . SER A 1 118 ? 12.990 5.912 -8.716 1.00 81.12 118 SER A C 1
ATOM 905 O O . SER A 1 118 ? 13.153 7.127 -8.582 1.00 81.12 118 SER A O 1
ATOM 907 N N . VAL A 1 119 ? 12.134 5.199 -7.986 1.00 85.75 119 VAL A N 1
ATOM 908 C CA . VAL A 1 119 ? 11.314 5.750 -6.907 1.00 85.75 119 VAL A CA 1
ATOM 909 C C . VAL A 1 119 ? 11.767 5.185 -5.565 1.00 85.75 119 VAL A C 1
ATOM 911 O O . VAL A 1 119 ? 12.020 3.989 -5.429 1.00 85.75 119 VAL A O 1
ATOM 914 N N . LYS A 1 120 ? 11.883 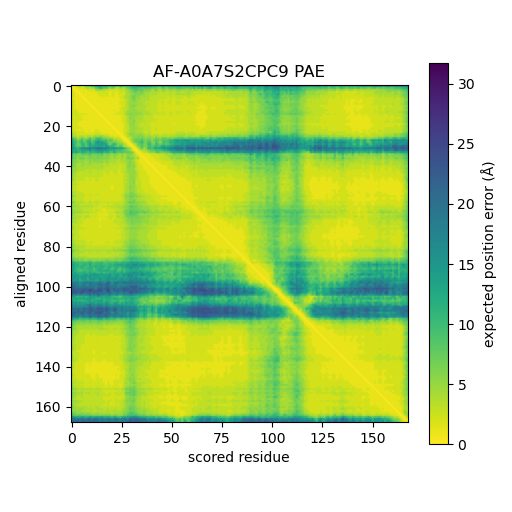6.037 -4.548 1.00 89.00 120 LYS A N 1
ATOM 915 C CA . LYS A 1 120 ? 12.089 5.607 -3.163 1.00 89.00 120 LYS A CA 1
ATOM 916 C C . LYS A 1 120 ? 10.906 6.060 -2.332 1.00 89.00 120 LYS A C 1
ATOM 918 O O . LYS A 1 120 ? 10.686 7.258 -2.252 1.00 89.00 120 LYS A O 1
ATOM 923 N N . LEU A 1 121 ? 10.223 5.114 -1.697 1.00 88.62 121 LEU A N 1
ATOM 924 C CA . LEU A 1 121 ? 9.161 5.348 -0.726 1.00 88.62 121 LEU A CA 1
ATOM 925 C C . LEU A 1 121 ? 9.660 4.938 0.668 1.00 88.62 121 LEU A C 1
ATOM 927 O O . LEU A 1 121 ? 10.078 3.796 0.881 1.00 88.62 121 LEU A O 1
ATOM 931 N N . GLY A 1 122 ? 9.675 5.877 1.608 1.00 89.12 122 GLY A N 1
ATOM 932 C CA . GLY A 1 122 ? 10.035 5.672 3.009 1.00 89.12 122 GLY A CA 1
ATOM 933 C C . GLY A 1 122 ? 8.834 5.287 3.872 1.00 89.12 122 GLY A C 1
ATOM 934 O O . GLY A 1 122 ? 7.686 5.386 3.444 1.00 89.12 122 GLY A O 1
ATOM 935 N N . ARG A 1 123 ? 9.095 4.876 5.119 1.00 89.50 123 ARG A N 1
ATOM 936 C CA . ARG A 1 123 ? 8.038 4.510 6.077 1.00 89.50 123 ARG A CA 1
ATOM 937 C C . ARG A 1 123 ? 7.028 5.635 6.355 1.00 89.50 123 ARG A C 1
ATOM 939 O O . ARG A 1 123 ? 5.846 5.314 6.377 1.00 89.50 123 ARG A O 1
ATOM 946 N N . PRO A 1 124 ? 7.421 6.914 6.533 1.00 88.12 124 PRO A N 1
ATOM 947 C CA . PRO A 1 124 ? 6.448 7.987 6.746 1.00 88.12 124 PRO A CA 1
ATOM 948 C C . PRO A 1 124 ? 5.457 8.127 5.584 1.00 88.12 124 PRO A C 1
ATOM 950 O O . PRO A 1 124 ? 4.254 8.054 5.814 1.00 88.12 124 PRO A O 1
ATOM 953 N N . SER A 1 125 ? 5.937 8.206 4.336 1.00 87.56 125 SER A N 1
ATOM 954 C CA . SER A 1 125 ? 5.055 8.242 3.158 1.00 87.56 125 SER A CA 1
ATOM 955 C C . SER A 1 125 ? 4.213 6.974 3.020 1.00 87.56 125 SER A C 1
ATOM 957 O O . SER A 1 125 ? 3.038 7.063 2.688 1.00 87.56 125 SER A O 1
ATOM 959 N N . ALA A 1 126 ? 4.779 5.795 3.303 1.00 92.06 126 ALA A N 1
ATOM 960 C CA . ALA A 1 126 ? 4.019 4.546 3.281 1.00 92.06 126 ALA A CA 1
ATOM 961 C C . ALA A 1 126 ? 2.871 4.556 4.307 1.00 92.06 126 ALA A C 1
ATOM 963 O O . ALA A 1 126 ? 1.776 4.110 3.984 1.00 92.06 126 ALA A O 1
ATOM 964 N N . LYS A 1 127 ? 3.085 5.134 5.499 1.00 91.62 127 LYS A N 1
ATOM 965 C CA . LYS A 1 127 ? 2.028 5.320 6.505 1.00 91.62 127 LYS A CA 1
ATOM 966 C C . LYS A 1 127 ? 0.944 6.288 6.050 1.00 91.62 127 LYS A C 1
ATOM 968 O O . LYS A 1 127 ? -0.216 6.044 6.349 1.00 91.62 127 LYS A O 1
ATOM 973 N N . VAL A 1 128 ? 1.291 7.356 5.330 1.00 90.06 128 VAL A N 1
ATOM 974 C CA . VAL A 1 128 ? 0.277 8.237 4.725 1.00 90.06 128 VAL A CA 1
ATOM 975 C C . VAL A 1 128 ? -0.553 7.458 3.710 1.00 90.06 128 VAL A C 1
ATOM 977 O O . VAL A 1 128 ? -1.774 7.508 3.787 1.00 90.06 128 VAL A O 1
ATOM 980 N N . ILE A 1 129 ? 0.091 6.714 2.803 1.00 91.69 129 ILE A N 1
ATOM 981 C CA . ILE A 1 129 ? -0.621 5.892 1.814 1.00 91.69 129 ILE A CA 1
ATOM 982 C C . ILE A 1 129 ? -1.541 4.897 2.528 1.00 91.69 129 ILE A C 1
ATOM 984 O O . ILE A 1 129 ? -2.707 4.815 2.184 1.00 91.69 129 ILE A O 1
ATOM 988 N N . GLY A 1 130 ? -1.066 4.222 3.579 1.00 94.75 130 GLY A N 1
ATOM 989 C CA . GLY A 1 130 ? -1.897 3.301 4.356 1.00 94.75 130 GLY A CA 1
ATOM 990 C C . GLY A 1 130 ? -3.091 3.978 5.040 1.00 94.75 130 GLY A C 1
ATOM 991 O O . GLY A 1 130 ? -4.185 3.424 5.026 1.00 94.75 130 GLY A O 1
ATOM 992 N N . LYS A 1 131 ? -2.920 5.190 5.589 1.00 94.44 131 LYS A N 1
ATOM 993 C CA . LYS A 1 131 ? -4.038 5.978 6.142 1.00 94.44 131 LYS A CA 1
ATOM 994 C C . LYS A 1 131 ? -5.049 6.368 5.070 1.00 94.44 131 LYS A C 1
ATOM 996 O O . LYS A 1 131 ? -6.245 6.282 5.321 1.00 94.44 131 LYS A O 1
ATOM 1001 N N . MET A 1 132 ? -4.574 6.763 3.891 1.00 91.62 132 MET A N 1
ATOM 1002 C CA . MET A 1 132 ? -5.431 7.047 2.743 1.00 91.62 132 MET A CA 1
ATOM 1003 C C . MET A 1 132 ? -6.212 5.790 2.343 1.00 91.62 132 MET A C 1
ATOM 1005 O O . MET A 1 132 ? -7.429 5.855 2.229 1.00 91.62 132 MET A O 1
ATOM 1009 N N . SER A 1 133 ? -5.556 4.625 2.279 1.00 95.25 133 SER A N 1
ATOM 1010 C CA . SER A 1 133 ? -6.239 3.356 2.015 1.00 95.25 133 SER A CA 1
ATOM 1011 C C . SER A 1 133 ? -7.264 2.981 3.093 1.00 95.25 133 SER A C 1
ATOM 1013 O O . SER A 1 133 ? -8.240 2.286 2.817 1.00 95.25 133 SER A O 1
ATOM 1015 N N . CYS A 1 134 ? -7.070 3.419 4.337 1.00 97.06 134 CYS A N 1
ATOM 1016 C CA . CYS A 1 134 ? -8.083 3.276 5.380 1.00 97.06 134 CYS A CA 1
ATOM 1017 C C . CYS A 1 134 ? -9.282 4.193 5.134 1.00 97.06 134 CYS A C 1
ATOM 1019 O O . CYS A 1 134 ? -10.414 3.720 5.147 1.00 97.06 134 CYS A O 1
ATOM 1021 N N . ALA A 1 135 ? -9.042 5.471 4.831 1.00 94.00 135 ALA A N 1
ATOM 1022 C CA . ALA A 1 135 ? -10.098 6.432 4.515 1.00 94.00 135 ALA A CA 1
ATOM 1023 C C . ALA A 1 135 ? -10.910 6.037 3.265 1.00 94.00 135 ALA A C 1
ATOM 1025 O O . ALA A 1 135 ? -12.115 6.263 3.210 1.00 94.00 135 ALA A O 1
ATOM 1026 N N . GLU A 1 136 ? -10.267 5.402 2.284 1.00 92.94 136 GLU A N 1
ATOM 1027 C CA . GLU A 1 136 ? -10.906 4.868 1.074 1.00 92.94 136 GLU A CA 1
ATOM 1028 C C . GLU A 1 136 ? -11.546 3.477 1.279 1.00 92.94 136 GLU A C 1
ATOM 1030 O O . GLU A 1 136 ? -12.218 2.967 0.382 1.00 92.94 136 GLU A O 1
ATOM 1035 N N . GLY A 1 137 ? -11.367 2.850 2.449 1.00 95.62 137 GLY A N 1
ATOM 1036 C CA . GLY A 1 137 ? -12.022 1.588 2.817 1.00 95.62 137 GLY A CA 1
ATOM 1037 C C . GLY A 1 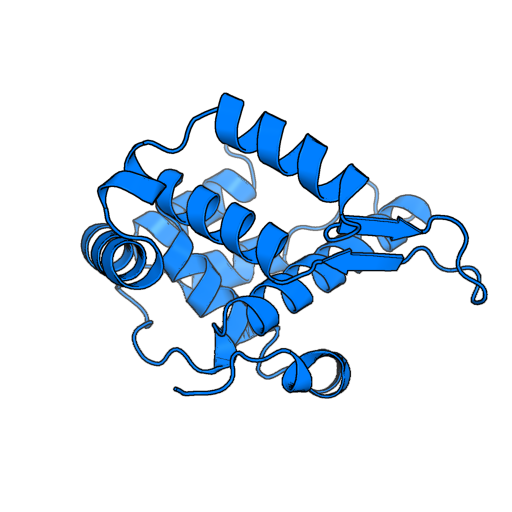137 ? -11.413 0.319 2.206 1.00 95.62 137 GLY A C 1
ATOM 1038 O O . GLY A 1 137 ? -12.067 -0.721 2.168 1.00 95.62 137 GLY A O 1
ATOM 1039 N N . HIS A 1 138 ? -10.166 0.361 1.735 1.00 97.25 138 HIS A N 1
ATOM 1040 C CA . HIS A 1 138 ? -9.521 -0.747 1.007 1.00 97.25 138 HIS A CA 1
ATOM 1041 C C . HIS A 1 138 ? -8.152 -1.177 1.565 1.00 97.25 138 HIS A C 1
ATOM 1043 O O . HIS A 1 138 ? -7.460 -1.994 0.959 1.00 97.25 138 HIS A O 1
ATOM 1049 N N . TYR A 1 139 ? -7.770 -0.712 2.760 1.00 97.94 139 TYR A N 1
ATOM 1050 C CA . TYR A 1 139 ? -6.502 -1.085 3.406 1.00 97.94 139 TYR A CA 1
ATOM 1051 C C . TYR A 1 139 ? -6.289 -2.605 3.534 1.00 97.94 139 TYR A C 1
ATOM 1053 O O . TYR A 1 139 ? -5.228 -3.124 3.196 1.00 97.94 139 TYR A O 1
ATOM 1061 N N . HIS A 1 140 ? -7.304 -3.353 3.968 1.00 98.31 140 HIS A N 1
ATOM 1062 C CA . HIS A 1 140 ? -7.231 -4.816 4.068 1.00 98.31 140 HIS A CA 1
ATOM 1063 C C . HIS A 1 140 ? -7.020 -5.493 2.698 1.00 98.31 140 HIS A C 1
ATOM 1065 O O . HIS A 1 140 ? -6.300 -6.487 2.588 1.00 98.31 140 HIS A O 1
ATOM 1071 N N . CYS A 1 141 ? -7.572 -4.920 1.629 1.00 98.19 141 CYS A N 1
ATOM 1072 C CA . CYS A 1 141 ? -7.369 -5.387 0.261 1.00 98.19 141 CYS A CA 1
ATOM 1073 C C . CYS A 1 141 ? -5.927 -5.153 -0.204 1.00 98.19 141 CYS A C 1
ATOM 1075 O O . CYS A 1 141 ? -5.333 -6.033 -0.833 1.00 98.19 141 CYS A O 1
ATOM 1077 N N . ASP A 1 142 ? -5.323 -4.023 0.177 1.00 97.81 142 ASP A N 1
ATOM 1078 C CA . ASP A 1 142 ? -3.902 -3.764 -0.054 1.00 97.81 142 ASP A CA 1
ATOM 1079 C C . ASP A 1 142 ? -3.007 -4.784 0.650 1.00 97.81 142 ASP A C 1
ATOM 1081 O O . ASP A 1 142 ? -2.072 -5.303 0.040 1.00 97.81 142 ASP A O 1
ATOM 1085 N N . VAL A 1 143 ? -3.301 -5.116 1.912 1.00 98.12 143 VAL A N 1
ATOM 1086 C CA . VAL A 1 143 ? -2.546 -6.127 2.669 1.00 98.12 143 VAL A CA 1
ATOM 1087 C C . VAL A 1 143 ? -2.592 -7.479 1.951 1.00 98.12 143 VAL A C 1
ATOM 1089 O O . VAL A 1 143 ? -1.548 -8.108 1.746 1.00 98.12 143 VAL A O 1
ATOM 1092 N N . TYR A 1 144 ? -3.773 -7.912 1.495 1.00 98.38 144 TYR A N 1
ATOM 1093 C CA . TYR A 1 144 ? -3.903 -9.151 0.724 1.00 98.38 144 TYR A CA 1
ATOM 1094 C C . TYR A 1 144 ? -3.120 -9.091 -0.593 1.00 98.38 144 TYR A C 1
ATOM 1096 O O . TYR A 1 144 ? -2.350 -10.001 -0.907 1.00 98.38 144 TYR A O 1
ATOM 1104 N N . MET A 1 145 ? -3.283 -8.009 -1.357 1.00 97.62 145 MET A N 1
ATOM 1105 C CA . MET A 1 145 ? -2.611 -7.795 -2.641 1.00 97.62 145 MET A CA 1
ATOM 1106 C C . MET A 1 145 ? -1.085 -7.799 -2.490 1.00 97.62 145 MET A C 1
ATOM 1108 O O . MET A 1 145 ? -0.388 -8.425 -3.294 1.00 97.62 145 MET A O 1
ATOM 1112 N N . CYS A 1 146 ? -0.568 -7.219 -1.407 1.00 98.00 146 CYS A N 1
ATOM 1113 C CA . CYS A 1 146 ? 0.836 -7.296 -1.030 1.00 98.00 146 CYS A CA 1
ATOM 1114 C C . CYS A 1 146 ? 1.307 -8.735 -0.804 1.00 98.00 146 CYS A C 1
ATOM 1116 O O . CYS A 1 146 ? 2.301 -9.161 -1.402 1.00 98.00 146 CYS A O 1
ATOM 1118 N N . LYS A 1 147 ? 0.572 -9.506 0.008 1.00 97.38 147 LYS A N 1
ATOM 1119 C CA . LYS A 1 147 ? 0.880 -10.916 0.305 1.00 97.38 147 LYS A CA 1
ATOM 1120 C C . LYS A 1 147 ? 0.829 -11.800 -0.940 1.00 97.38 147 LYS A C 1
ATOM 1122 O O . LYS A 1 147 ? 1.642 -12.715 -1.074 1.00 97.38 147 LYS A O 1
ATOM 1127 N N . ALA A 1 148 ? -0.121 -11.540 -1.834 1.00 96.38 148 ALA A N 1
ATOM 1128 C CA . ALA A 1 148 ? -0.314 -12.311 -3.054 1.00 96.38 148 ALA A CA 1
ATOM 1129 C C . ALA A 1 148 ? 0.797 -12.064 -4.084 1.00 96.38 148 ALA A C 1
ATOM 1131 O O . ALA A 1 148 ? 1.263 -13.024 -4.693 1.00 96.38 148 ALA A O 1
ATOM 1132 N N . ASN A 1 149 ? 1.235 -10.809 -4.246 1.00 96.00 149 ASN A N 1
ATOM 1133 C CA . ASN A 1 149 ? 2.048 -10.411 -5.400 1.00 96.00 149 ASN A CA 1
ATOM 1134 C C . ASN A 1 149 ? 3.490 -10.017 -5.068 1.00 96.00 149 ASN A C 1
ATOM 1136 O O . ASN A 1 149 ? 4.389 -10.339 -5.832 1.00 96.00 149 ASN A O 1
ATOM 1140 N N . TYR A 1 150 ? 3.740 -9.338 -3.946 1.00 96.81 150 TYR A N 1
ATOM 1141 C CA . TYR A 1 150 ? 5.067 -8.773 -3.657 1.00 96.81 150 TYR A CA 1
ATOM 1142 C C . TYR A 1 150 ? 5.832 -9.561 -2.595 1.00 96.81 150 TYR A C 1
ATOM 1144 O O . TYR A 1 150 ? 7.047 -9.709 -2.688 1.00 96.81 150 TYR A O 1
ATOM 1152 N N . CYS A 1 151 ? 5.138 -10.094 -1.589 1.00 96.06 151 CYS A N 1
ATOM 1153 C CA . CYS A 1 151 ? 5.788 -10.785 -0.473 1.00 96.06 151 CYS A CA 1
ATOM 1154 C C . CYS A 1 151 ? 6.325 -12.175 -0.849 1.00 96.06 151 CYS A C 1
ATOM 1156 O O . CYS A 1 151 ? 7.257 -12.657 -0.214 1.00 96.06 151 CYS A O 1
ATOM 1158 N N . LYS A 1 152 ? 5.745 -12.814 -1.872 1.00 95.31 152 LYS A N 1
ATOM 1159 C CA . LYS A 1 152 ? 6.172 -14.127 -2.389 1.00 95.31 152 LYS A CA 1
ATOM 1160 C C . LYS A 1 152 ? 7.122 -14.024 -3.582 1.00 95.31 152 LYS A C 1
ATOM 1162 O O . LYS A 1 152 ? 7.721 -15.022 -3.969 1.00 95.31 152 LYS A O 1
ATOM 1167 N N . ASP A 1 153 ? 7.247 -12.839 -4.170 1.00 96.38 153 ASP A N 1
ATOM 1168 C CA . ASP A 1 153 ? 8.142 -12.606 -5.293 1.00 96.38 153 ASP A CA 1
ATOM 1169 C C . ASP A 1 153 ? 9.579 -12.445 -4.781 1.00 96.38 153 ASP A C 1
ATOM 1171 O O . ASP A 1 153 ? 9.900 -11.520 -4.029 1.00 96.38 153 ASP A O 1
ATOM 1175 N N . GLU A 1 154 ? 10.467 -13.355 -5.191 1.00 97.00 154 GLU A N 1
ATOM 1176 C CA . GLU A 1 154 ? 11.858 -13.350 -4.738 1.00 97.00 154 GLU A CA 1
ATOM 1177 C C . GLU A 1 154 ? 12.604 -12.053 -5.073 1.00 97.00 154 GLU A C 1
ATOM 1179 O O . GLU A 1 154 ? 13.504 -11.660 -4.325 1.00 97.00 154 GLU A O 1
ATOM 1184 N N . SER A 1 155 ? 12.276 -11.399 -6.190 1.00 95.94 155 SER A N 1
ATOM 1185 C CA . SER A 1 155 ? 12.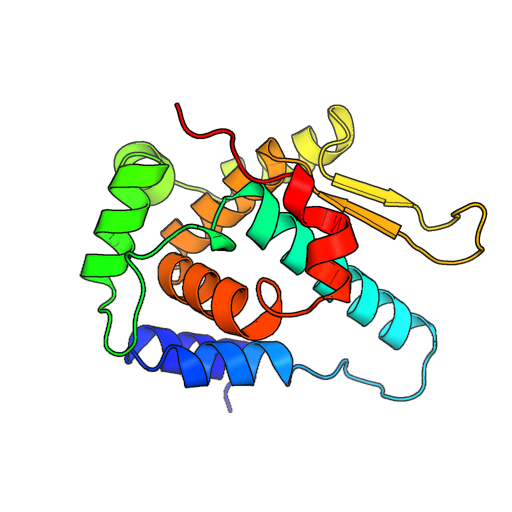959 -10.183 -6.630 1.00 95.94 155 SER A CA 1
ATOM 1186 C C . SER A 1 155 ? 12.660 -9.022 -5.681 1.00 95.94 155 SER A C 1
ATOM 1188 O O . SER A 1 155 ? 13.587 -8.350 -5.211 1.00 95.94 155 SER A O 1
ATOM 1190 N N . TYR A 1 156 ? 11.391 -8.849 -5.305 1.00 96.69 156 TYR A N 1
ATOM 1191 C CA . TYR A 1 156 ? 10.973 -7.832 -4.346 1.00 96.69 156 TYR A CA 1
ATOM 1192 C C . TYR A 1 156 ? 11.379 -8.192 -2.924 1.00 96.69 156 TYR A C 1
ATOM 1194 O O . TYR A 1 156 ? 11.864 -7.322 -2.199 1.00 96.69 156 TYR A O 1
ATOM 1202 N N . TRP A 1 157 ? 11.284 -9.467 -2.542 1.00 96.06 157 TRP A N 1
ATOM 1203 C CA . TRP A 1 157 ? 11.745 -9.931 -1.239 1.00 96.06 157 TRP A CA 1
ATOM 1204 C C . TRP A 1 157 ? 13.233 -9.642 -1.031 1.00 96.06 157 TRP A C 1
ATOM 1206 O O . TRP A 1 157 ? 13.602 -8.940 -0.086 1.00 96.06 157 TRP A O 1
ATOM 1216 N N . LYS A 1 158 ? 14.104 -10.085 -1.950 1.00 97.12 158 LYS A N 1
ATOM 1217 C CA . LYS A 1 158 ? 15.553 -9.810 -1.894 1.00 97.12 158 LYS A CA 1
ATOM 1218 C C . LYS A 1 158 ? 15.827 -8.308 -1.790 1.00 97.12 158 LYS A C 1
ATOM 1220 O O . LYS A 1 158 ? 16.681 -7.896 -1.005 1.00 97.12 158 LYS A O 1
ATOM 1225 N N . LYS A 1 159 ? 15.066 -7.488 -2.523 1.00 95.50 159 LYS A N 1
ATOM 1226 C CA . LYS A 1 159 ? 15.233 -6.031 -2.551 1.00 95.50 159 LYS A CA 1
ATOM 1227 C C . LYS A 1 159 ? 14.718 -5.322 -1.294 1.00 95.50 159 LYS A C 1
ATOM 1229 O O . LYS A 1 159 ? 15.333 -4.334 -0.902 1.00 95.50 159 LYS A O 1
ATOM 1234 N N . TYR A 1 160 ? 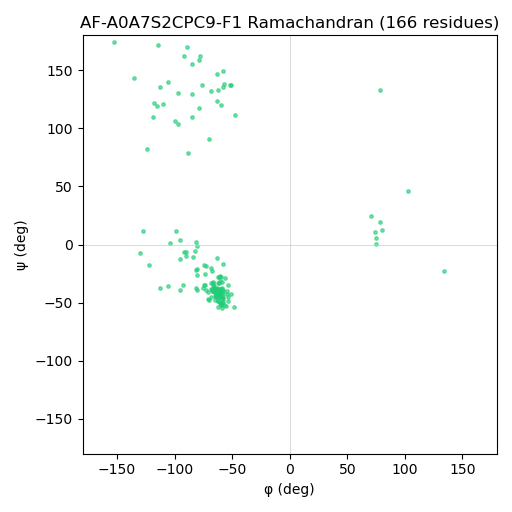13.638 -5.781 -0.659 1.00 96.69 160 TYR A N 1
ATOM 1235 C CA . TYR A 1 160 ? 12.895 -4.977 0.324 1.00 96.69 160 TYR A CA 1
ATOM 1236 C C . TYR A 1 160 ? 12.584 -5.640 1.668 1.00 96.69 160 TYR A C 1
ATOM 1238 O O . TYR A 1 160 ? 12.176 -4.917 2.575 1.00 96.69 160 TYR A O 1
ATOM 1246 N N . HIS A 1 161 ? 12.842 -6.937 1.872 1.00 95.50 161 HIS A N 1
ATOM 1247 C CA . HIS A 1 161 ? 12.564 -7.609 3.156 1.00 95.50 161 HIS A CA 1
ATOM 1248 C C . HIS A 1 161 ? 13.196 -6.899 4.368 1.00 95.50 161 HIS A C 1
ATOM 1250 O O . HIS A 1 161 ? 12.587 -6.811 5.429 1.00 95.50 161 HIS A O 1
ATOM 1256 N N . HIS A 1 162 ? 14.379 -6.299 4.203 1.00 95.12 162 HIS A N 1
ATOM 1257 C CA . HIS A 1 162 ? 15.068 -5.533 5.249 1.00 95.12 162 HIS A CA 1
ATOM 1258 C C . HIS A 1 162 ? 14.307 -4.277 5.721 1.00 95.12 162 HIS A C 1
ATOM 1260 O O . HIS A 1 162 ? 14.705 -3.644 6.699 1.00 95.12 162 HIS A O 1
ATOM 1266 N N . ARG A 1 163 ? 13.249 -3.871 5.008 1.00 94.69 163 ARG A N 1
ATOM 1267 C CA . ARG A 1 163 ? 12.411 -2.715 5.350 1.00 94.69 163 ARG A CA 1
ATOM 1268 C C . ARG A 1 163 ? 11.236 -3.058 6.254 1.00 94.69 163 ARG A C 1
ATOM 1270 O O . ARG A 1 163 ? 10.633 -2.114 6.776 1.00 94.69 163 ARG A O 1
ATOM 1277 N N . LEU A 1 164 ? 10.959 -4.344 6.484 1.00 94.50 164 LEU A N 1
ATOM 1278 C CA . LEU A 1 164 ? 9.911 -4.777 7.405 1.00 94.50 164 LEU A CA 1
ATOM 1279 C C . LEU A 1 164 ? 10.085 -4.099 8.775 1.00 94.50 164 LEU A C 1
ATOM 1281 O O . LEU A 1 164 ? 11.221 -3.944 9.248 1.00 94.50 164 LEU A O 1
ATOM 1285 N N . PRO A 1 165 ? 8.997 -3.618 9.402 1.00 90.50 165 PRO A N 1
ATOM 1286 C CA . PRO A 1 165 ? 9.039 -3.132 10.774 1.00 90.50 165 PRO A CA 1
ATOM 1287 C C . PRO A 1 165 ? 9.689 -4.178 11.683 1.00 90.50 165 PRO A C 1
ATOM 1289 O O . PRO A 1 165 ? 9.435 -5.372 11.545 1.00 90.50 165 PRO A O 1
ATOM 1292 N N . LYS A 1 166 ? 10.562 -3.739 12.594 1.00 81.69 166 LYS A N 1
ATOM 1293 C CA . LYS A 1 166 ? 11.058 -4.641 13.637 1.00 81.69 166 LYS A CA 1
ATOM 1294 C C . LYS A 1 166 ? 9.875 -4.941 14.552 1.00 81.69 166 LYS A C 1
ATOM 1296 O O . LYS A 1 166 ? 9.177 -3.997 14.923 1.00 81.69 166 LYS A O 1
ATOM 1301 N N . GLN A 1 167 ? 9.651 -6.214 14.870 1.00 61.28 167 GLN A N 1
ATOM 1302 C CA . GLN A 1 167 ? 8.689 -6.571 15.909 1.00 61.28 167 GLN A CA 1
ATOM 1303 C C . GLN A 1 167 ? 9.117 -5.881 17.219 1.00 61.28 167 GLN A C 1
ATOM 1305 O O . GLN A 1 167 ? 10.329 -5.810 17.466 1.00 61.28 167 GLN A O 1
ATOM 1310 N N . PRO A 1 168 ? 8.171 -5.282 17.962 1.00 51.12 168 PRO A N 1
ATOM 1311 C CA . PRO A 1 168 ? 8.458 -4.642 19.242 1.00 51.12 168 PRO A CA 1
ATOM 1312 C C . PRO A 1 168 ? 9.030 -5.628 20.266 1.00 51.12 168 PRO A C 1
ATOM 1314 O O . PRO A 1 168 ? 8.686 -6.830 20.197 1.00 51.12 168 PRO A O 1
#

Nearest PDB structures (foldseek):
  8p6a-assembly1_A  TM=1.291E-01  e=9.238E+00  Homo sapiens
  8jzs-assembly1_A  TM=1.359E-01  e=8.349E+00  Homo sapiens

Foldseek 3Di:
DDDLQVQLLVCLQQQNLVSNLVSVVPPQFPPPPDPVSVLVVVQVVQQLLQLLQLLQLQVDPQADGPDHLVSLLVVVCVRQNNVRLQPDDVVLVVVLVVVCVVVVQWDWDCDDPVNGIHTHHHNVSSVSVLSPCSNSSRNSSSSSSNNVPQSPDPVSCVVRNVSHDDDD

pLDDT: mean 87.1, std 13.24, range [51.12, 98.38]

Organism: NCBI:txid327968

Radius of gyration: 16.02 Å; Cα contacts (8 Å, |Δi|>4): 219; chains: 1; bounding box: 42×33×46 Å

Mean predicted aligned error: 5.7 Å

Solvent-accessible surface area (backbone atoms only — not comparable to full-atom values): 9170 Å² total; per-residue (Å²): 136,80,54,66,66,54,52,16,52,52,24,34,71,70,14,35,30,68,54,19,33,48,42,64,71,64,65,68,61,88,61,86,85,45,68,67,45,53,51,51,51,52,39,49,53,51,38,51,42,35,33,28,26,38,68,30,27,66,76,56,78,89,64,61,77,65,45,46,57,69,60,34,49,55,51,38,33,74,76,60,34,54,76,61,26,75,62,65,46,72,65,56,52,52,51,48,57,52,48,23,67,74,76,59,26,47,38,78,37,78,76,33,101,83,74,46,65,46,59,45,57,31,53,72,48,26,51,52,52,49,35,49,29,39,59,71,63,43,39,49,36,52,34,41,28,25,43,71,59,36,56,70,32,64,71,51,33,75,74,35,54,91,48,39,63,77,81,131